Protein AF-A0AAW0H532-F1 (afdb_monomer)

Secondary structure (DSSP, 8-state):
-HHHHS-SB-GGG-B-HHHHHHHHHHHHHHHHHHHHHTT--PPP-HHHHHHHHHS----HHHHHHHHHHHHTS-------PPP---PPP----

Organism: Myodes glareolus (NCBI:txid447135)

Structure (mmCIF, N/CA/C/O backbone):
data_AF-A0AAW0H532-F1
#
_entry.id   AF-A0AAW0H532-F1
#
loop_
_atom_site.group_PDB
_atom_site.id
_atom_site.type_symbol
_atom_site.label_atom_id
_atom_site.label_alt_id
_atom_site.label_comp_id
_atom_site.label_asym_id
_atom_site.label_entity_id
_atom_site.label_seq_id
_atom_site.pdbx_PDB_ins_code
_atom_site.Cartn_x
_atom_site.Cartn_y
_atom_site.Cartn_z
_atom_site.occupancy
_atom_site.B_iso_or_equiv
_atom_site.auth_seq_id
_atom_site.auth_comp_id
_atom_site.auth_asym_id
_atom_site.auth_atom_id
_atom_site.pdbx_PDB_model_num
ATOM 1 N N . MET A 1 1 ? 1.739 3.776 14.460 1.00 74.00 1 MET A N 1
ATOM 2 C CA . MET A 1 1 ? 0.598 3.228 13.689 1.00 74.00 1 MET A CA 1
ATOM 3 C C . MET A 1 1 ? -0.673 3.377 14.509 1.00 74.00 1 MET A C 1
ATOM 5 O O . MET A 1 1 ? -0.583 3.308 15.731 1.00 74.00 1 MET A O 1
ATOM 9 N N . LEU A 1 2 ? -1.830 3.592 13.871 1.00 81.00 2 LEU A N 1
ATOM 10 C CA . LEU A 1 2 ? -3.107 3.775 14.580 1.00 81.00 2 LEU A CA 1
ATOM 11 C C . LEU A 1 2 ? -3.479 2.540 15.423 1.00 81.00 2 LEU A C 1
ATOM 13 O O . LEU A 1 2 ? -3.988 2.678 16.532 1.00 81.00 2 LEU A O 1
ATOM 17 N N . ASP A 1 3 ? -3.101 1.357 14.933 1.00 84.94 3 ASP A N 1
ATOM 18 C CA . ASP A 1 3 ? -3.238 0.075 15.625 1.00 84.94 3 ASP A CA 1
ATOM 19 C C . ASP A 1 3 ? -2.487 0.016 16.970 1.00 84.94 3 ASP A C 1
ATOM 21 O O . ASP A 1 3 ? -3.020 -0.462 17.966 1.00 84.94 3 ASP A O 1
ATOM 25 N N . THR A 1 4 ? -1.285 0.599 17.038 1.00 87.25 4 THR A N 1
ATOM 26 C CA . THR A 1 4 ? -0.458 0.649 18.258 1.00 87.25 4 THR A CA 1
ATOM 27 C C . THR A 1 4 ? -0.912 1.736 19.238 1.00 87.25 4 THR A C 1
ATOM 29 O O . THR A 1 4 ? -0.633 1.658 20.431 1.00 87.25 4 THR A O 1
ATOM 32 N N . ALA A 1 5 ? -1.597 2.771 18.747 1.00 89.31 5 ALA A N 1
ATOM 33 C CA . ALA A 1 5 ? -1.994 3.927 19.550 1.00 89.31 5 ALA A CA 1
ATOM 34 C C . ALA A 1 5 ? -3.310 3.711 20.320 1.00 89.31 5 ALA A C 1
ATOM 36 O O . ALA A 1 5 ? -3.577 4.423 21.288 1.00 89.31 5 ALA A O 1
ATOM 37 N N . MET A 1 6 ? -4.151 2.756 19.900 1.00 91.12 6 MET A N 1
ATOM 38 C CA . MET A 1 6 ? -5.451 2.485 20.519 1.00 91.12 6 MET A CA 1
ATOM 39 C C . MET A 1 6 ? -5.678 0.981 20.701 1.00 91.12 6 MET A C 1
ATOM 41 O O . MET A 1 6 ? -5.465 0.190 19.788 1.00 91.12 6 MET A O 1
ATOM 45 N N . LYS A 1 7 ? -6.175 0.581 21.877 1.00 92.38 7 LYS A N 1
ATOM 46 C CA . LYS A 1 7 ? -6.547 -0.816 22.157 1.00 92.38 7 LYS A CA 1
ATOM 47 C C . LYS A 1 7 ? -7.828 -1.198 21.419 1.00 92.38 7 LYS A C 1
ATOM 49 O O . LYS A 1 7 ? -8.743 -0.379 21.329 1.00 92.38 7 LYS A O 1
ATOM 54 N N . ASP A 1 8 ? -7.923 -2.448 20.968 1.00 92.12 8 ASP A N 1
ATOM 55 C CA . ASP A 1 8 ? -9.139 -2.993 20.337 1.00 92.12 8 ASP A CA 1
ATOM 56 C C . ASP A 1 8 ? -10.323 -3.089 21.292 1.00 92.12 8 ASP A C 1
ATOM 58 O O . ASP A 1 8 ? -11.473 -2.911 20.886 1.00 92.12 8 ASP A O 1
ATOM 62 N N . TYR A 1 9 ? -10.025 -3.336 22.566 1.00 95.00 9 TYR A N 1
ATOM 63 C CA . TYR A 1 9 ? -11.009 -3.494 23.621 1.00 95.00 9 TYR A CA 1
ATOM 64 C C . TYR A 1 9 ? -10.728 -2.539 24.778 1.00 95.00 9 TYR A C 1
ATOM 66 O O . TYR A 1 9 ? -9.578 -2.281 25.148 1.00 95.00 9 TYR A O 1
ATOM 74 N N . LEU A 1 10 ? -11.808 -2.027 25.350 1.00 91.44 10 LEU A N 1
ATOM 75 C CA . LEU A 1 10 ? -11.836 -1.301 26.608 1.00 91.44 10 LEU A CA 1
ATOM 76 C C . LEU A 1 10 ? -12.012 -2.292 27.774 1.00 91.44 10 LEU A C 1
ATOM 78 O O . LEU A 1 10 ? -11.997 -3.515 27.594 1.00 91.44 10 LEU A O 1
ATOM 82 N N . TYR A 1 11 ? -12.163 -1.768 28.991 1.00 92.06 11 TYR A N 1
ATOM 83 C CA . TYR A 1 11 ? -12.429 -2.590 30.171 1.00 92.06 11 TYR A CA 1
ATOM 84 C C . TYR A 1 11 ? -13.678 -3.463 29.971 1.00 92.06 11 TYR A C 1
ATOM 86 O O . TYR A 1 11 ? -14.627 -3.052 29.308 1.00 92.06 11 TYR A O 1
ATOM 94 N N . GLY A 1 12 ? -13.668 -4.684 30.513 1.00 90.25 12 GLY A N 1
ATOM 95 C CA . GLY A 1 12 ? -14.786 -5.622 30.364 1.00 90.25 12 GLY A CA 1
ATOM 96 C C . GLY A 1 12 ? -14.950 -6.218 28.959 1.00 90.25 12 GLY A C 1
ATOM 97 O O . GLY A 1 12 ? -16.024 -6.713 28.645 1.00 90.25 12 GLY A O 1
ATOM 98 N N . ARG A 1 13 ? -13.906 -6.181 28.112 1.00 91.62 13 ARG A N 1
ATOM 99 C CA . ARG A 1 13 ? -13.931 -6.656 26.709 1.00 91.62 13 ARG A CA 1
ATOM 100 C C . ARG A 1 13 ? -14.923 -5.906 25.804 1.00 91.62 13 ARG A C 1
ATOM 102 O O . ARG A 1 13 ? -15.330 -6.432 24.771 1.00 91.62 13 ARG A O 1
ATOM 109 N N . LEU A 1 14 ? -15.286 -4.669 26.144 1.00 93.19 14 LEU A N 1
ATOM 110 C CA . LEU A 1 14 ? -16.095 -3.825 25.261 1.00 93.19 14 LEU A CA 1
ATOM 111 C C . LEU A 1 14 ? -15.277 -3.397 24.038 1.00 93.19 14 LEU A C 1
ATOM 113 O O . LEU A 1 14 ? -14.126 -2.993 24.173 1.00 93.19 14 LEU A O 1
ATOM 117 N N . ILE A 1 15 ? -15.866 -3.444 22.845 1.00 95.12 15 ILE A N 1
ATOM 118 C CA . ILE A 1 15 ? -15.196 -3.032 21.605 1.00 95.12 15 ILE A CA 1
ATOM 119 C C . ILE A 1 15 ? -14.928 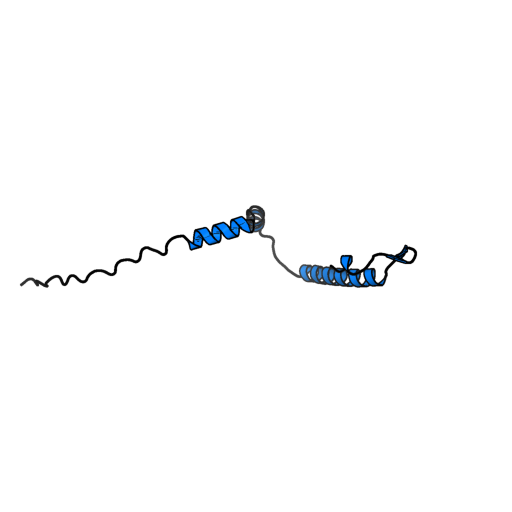-1.522 21.620 1.00 95.12 15 ILE A C 1
ATOM 121 O O . ILE A 1 15 ? -15.811 -0.713 21.916 1.00 95.12 15 ILE A O 1
ATOM 125 N N . ASN A 1 16 ? -13.716 -1.122 21.238 1.00 95.00 16 ASN A N 1
ATOM 126 C CA . ASN A 1 16 ? -13.354 0.281 21.091 1.00 95.00 16 ASN A CA 1
ATOM 127 C C . ASN A 1 16 ? -13.851 0.852 19.748 1.00 95.00 16 ASN A C 1
ATOM 129 O O . ASN A 1 16 ? -13.127 0.884 18.750 1.00 95.00 16 ASN A O 1
ATOM 133 N N . PHE A 1 17 ? -15.089 1.350 19.724 1.00 95.75 17 PHE A N 1
ATOM 134 C CA . PHE A 1 17 ? -15.677 1.968 18.527 1.00 95.75 17 PHE A CA 1
ATOM 135 C C . PHE A 1 17 ? -14.915 3.198 18.021 1.00 95.75 17 PHE A C 1
ATOM 137 O O . PHE A 1 17 ? -14.960 3.490 16.828 1.00 95.75 17 PHE A O 1
ATOM 144 N N . GLN A 1 18 ? -14.193 3.910 18.893 1.00 95.00 18 GLN A N 1
ATOM 145 C CA . GLN A 1 18 ? -13.375 5.047 18.466 1.00 95.00 18 GLN A CA 1
ATOM 146 C C . GLN A 1 18 ? -12.178 4.588 17.630 1.00 95.00 18 GLN A C 1
ATOM 148 O O . GLN A 1 18 ? -11.886 5.211 16.610 1.00 95.00 18 GLN A O 1
ATOM 153 N N . LYS A 1 19 ? -11.532 3.472 18.007 1.00 95.00 19 LYS A N 1
ATOM 154 C CA . LYS A 1 19 ? -10.495 2.841 17.173 1.00 95.00 19 LYS A CA 1
ATOM 155 C C . LYS A 1 19 ? -11.086 2.448 15.817 1.00 95.00 19 LYS A C 1
ATOM 157 O O . LYS A 1 19 ? -10.587 2.893 14.789 1.00 95.00 19 LYS A O 1
ATOM 162 N N . ARG A 1 20 ? -12.214 1.724 15.819 1.00 96.00 20 ARG A N 1
ATOM 163 C CA . ARG A 1 20 ? -12.877 1.256 14.586 1.00 96.00 20 ARG A CA 1
ATOM 164 C C . ARG A 1 20 ? -13.284 2.387 13.646 1.00 96.00 20 ARG A C 1
ATOM 166 O O . ARG A 1 20 ? -13.112 2.257 12.440 1.00 96.00 20 ARG A O 1
ATOM 173 N N . ARG A 1 21 ? -13.776 3.511 14.176 1.00 96.94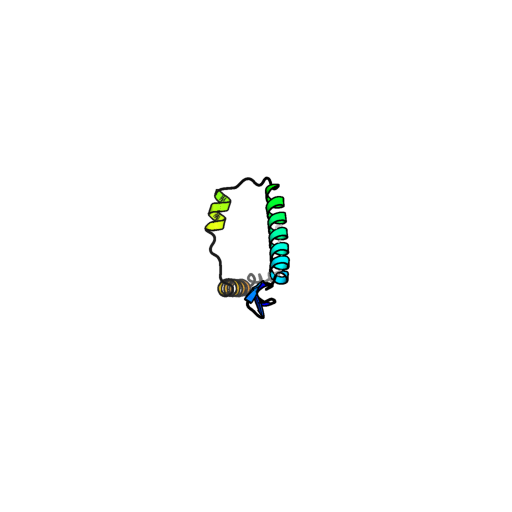 21 ARG A N 1
ATOM 174 C CA . ARG A 1 21 ? -14.136 4.683 13.364 1.00 96.94 21 ARG A CA 1
ATOM 175 C C . ARG A 1 21 ? -12.918 5.300 12.675 1.00 96.94 21 ARG A C 1
ATOM 177 O O . ARG A 1 21 ? -12.987 5.583 11.485 1.00 96.94 21 ARG A O 1
ATOM 184 N N . LYS A 1 22 ? -11.811 5.471 13.401 1.00 95.94 22 LYS A N 1
ATOM 185 C CA . LYS A 1 22 ? -10.571 6.032 12.842 1.00 95.94 22 LYS A CA 1
ATOM 186 C C . LYS A 1 22 ? -9.922 5.102 11.814 1.00 95.94 22 LYS A C 1
ATOM 188 O O . LYS A 1 22 ? -9.441 5.567 10.789 1.00 95.94 22 LYS A O 1
ATOM 193 N N . GLU A 1 23 ? -9.930 3.791 12.056 1.00 95.56 23 GLU A N 1
ATOM 194 C CA . GLU A 1 23 ? -9.470 2.800 11.072 1.00 95.56 23 GLU A CA 1
ATOM 195 C C . GLU A 1 23 ? -10.317 2.838 9.799 1.00 95.56 23 GLU A C 1
ATOM 197 O O . GLU A 1 23 ? -9.784 2.843 8.690 1.00 95.56 23 GLU A O 1
ATOM 202 N N . PHE A 1 24 ? -11.640 2.906 9.962 1.00 96.62 24 PHE A N 1
ATOM 203 C CA . PHE A 1 24 ? -12.563 2.999 8.842 1.00 96.62 24 PHE A CA 1
ATOM 204 C C . PHE A 1 24 ? -12.319 4.251 7.997 1.00 96.62 24 PHE A C 1
ATOM 206 O O . PHE A 1 24 ? -12.346 4.159 6.775 1.00 96.62 24 PHE A O 1
ATOM 213 N N . GLU A 1 25 ? -12.041 5.398 8.618 1.00 96.81 25 GLU A N 1
ATOM 214 C CA . GLU A 1 25 ? -11.748 6.644 7.904 1.00 96.81 25 GLU A CA 1
ATOM 215 C C . GLU A 1 25 ? -10.520 6.511 6.989 1.00 96.81 25 GLU A C 1
ATOM 217 O O . GLU A 1 25 ? -10.580 6.885 5.818 1.00 96.81 25 GLU A O 1
ATOM 222 N N . VAL A 1 26 ? -9.443 5.885 7.474 1.00 96.31 26 VAL A N 1
ATOM 223 C CA . VAL A 1 26 ? -8.246 5.612 6.659 1.00 96.31 26 VAL A CA 1
ATOM 224 C C . VAL A 1 26 ? -8.572 4.661 5.504 1.00 96.31 26 VAL A C 1
ATOM 226 O O . VAL A 1 26 ? -8.178 4.909 4.365 1.00 96.31 26 VAL A O 1
ATOM 229 N N . ILE A 1 27 ? -9.333 3.592 5.761 1.00 97.25 27 ILE A N 1
ATOM 230 C CA . ILE A 1 27 ? -9.761 2.654 4.709 1.00 97.25 27 ILE A CA 1
ATOM 231 C C . ILE A 1 27 ? -10.639 3.363 3.671 1.00 97.25 27 ILE A C 1
ATOM 233 O O . ILE A 1 27 ? -10.496 3.112 2.474 1.00 97.25 27 ILE A O 1
ATOM 237 N N . ALA A 1 28 ? -11.537 4.249 4.102 1.00 97.88 28 ALA A N 1
ATOM 238 C CA . ALA A 1 28 ? -12.389 5.021 3.209 1.00 97.88 28 ALA A CA 1
ATOM 239 C C . ALA A 1 28 ? -11.554 5.931 2.298 1.00 97.88 28 ALA A C 1
ATOM 241 O O . ALA A 1 28 ? -11.791 5.955 1.092 1.00 97.88 28 ALA A O 1
ATOM 242 N N . GLN A 1 29 ? -10.528 6.598 2.836 1.00 97.69 29 GLN A N 1
ATOM 243 C CA . GLN A 1 29 ? -9.593 7.398 2.038 1.00 97.69 29 GLN A CA 1
ATOM 244 C C . GLN A 1 29 ? -8.815 6.543 1.027 1.00 97.69 29 GLN A C 1
ATOM 246 O O . GLN A 1 29 ? -8.730 6.913 -0.143 1.00 97.69 29 GLN A O 1
ATOM 251 N N . ILE A 1 30 ? -8.315 5.371 1.434 1.00 97.88 30 ILE A N 1
ATOM 252 C CA . ILE A 1 30 ? -7.645 4.431 0.518 1.00 97.88 30 ILE A CA 1
ATOM 253 C C . ILE A 1 30 ? -8.591 4.020 -0.615 1.00 97.88 30 ILE A C 1
ATOM 255 O O . ILE A 1 30 ? -8.208 4.069 -1.783 1.00 97.88 30 ILE A O 1
ATOM 259 N N . LYS A 1 31 ? -9.839 3.662 -0.293 1.00 97.75 31 LYS A N 1
ATOM 260 C CA . LYS A 1 31 ? -10.843 3.277 -1.295 1.00 97.75 31 LYS A CA 1
ATOM 261 C C . LYS A 1 31 ? -11.186 4.416 -2.250 1.00 97.75 31 LYS A C 1
ATOM 263 O O . LYS A 1 31 ? -11.365 4.165 -3.437 1.00 97.75 31 LYS A O 1
ATOM 268 N N . LEU A 1 32 ? -11.263 5.653 -1.758 1.00 97.81 32 LEU A N 1
ATOM 269 C CA . LEU A 1 32 ? -11.478 6.827 -2.606 1.00 97.81 32 LEU A CA 1
ATOM 270 C C . LEU A 1 32 ? -10.328 7.009 -3.600 1.00 97.81 32 LEU A C 1
ATOM 272 O O . LEU A 1 32 ? -10.582 7.178 -4.790 1.00 97.81 32 LEU A O 1
ATOM 276 N N . LEU A 1 33 ? -9.078 6.907 -3.139 1.00 97.50 33 LEU A N 1
ATOM 277 C CA . LEU A 1 33 ? -7.904 6.990 -4.011 1.00 97.50 33 LEU A CA 1
ATOM 278 C C . LEU A 1 33 ? -7.887 5.857 -5.043 1.00 97.50 33 LEU A C 1
ATOM 280 O O . LEU A 1 33 ? -7.686 6.112 -6.225 1.00 97.50 33 LEU A O 1
ATOM 284 N N . GLN A 1 34 ? -8.176 4.622 -4.626 1.00 97.44 34 GLN A N 1
ATOM 285 C CA . GLN A 1 34 ? -8.294 3.480 -5.538 1.00 97.44 34 GLN A CA 1
ATOM 286 C C . GLN A 1 34 ? -9.394 3.694 -6.587 1.00 97.44 34 GLN A C 1
ATOM 288 O O . GLN A 1 34 ? -9.179 3.420 -7.764 1.00 97.44 34 GLN A O 1
ATOM 293 N N . SER A 1 35 ? -10.551 4.229 -6.186 1.00 96.31 35 SER A N 1
ATOM 294 C CA . SER A 1 35 ? -11.634 4.558 -7.117 1.00 96.31 35 SER A CA 1
ATOM 295 C C . SER A 1 35 ? -11.234 5.656 -8.100 1.00 96.31 35 SER A C 1
ATOM 297 O O . SER A 1 35 ? -11.605 5.577 -9.266 1.00 96.31 35 SER A O 1
ATOM 299 N N . ALA A 1 36 ? -10.487 6.668 -7.656 1.00 95.44 36 ALA A N 1
ATOM 300 C CA . ALA A 1 36 ? -9.963 7.703 -8.543 1.00 95.44 36 ALA A CA 1
ATOM 301 C 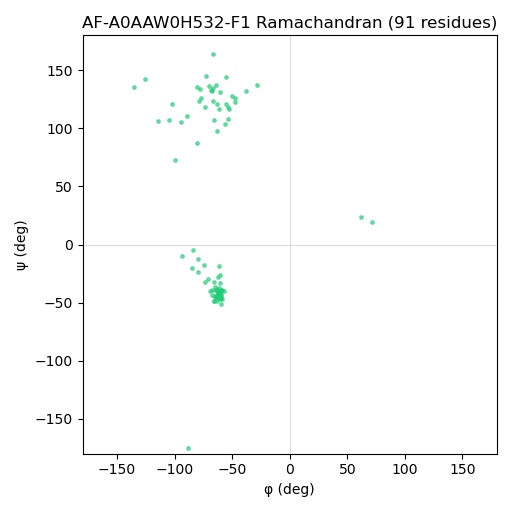C . ALA A 1 36 ? -8.963 7.116 -9.553 1.00 95.44 36 ALA A C 1
ATOM 303 O O . ALA A 1 36 ? -8.982 7.492 -10.724 1.00 95.44 36 ALA A O 1
ATOM 304 N N . CYS A 1 37 ? -8.153 6.137 -9.136 1.00 94.75 37 CYS A N 1
ATOM 305 C CA . CYS A 1 37 ? -7.222 5.453 -10.029 1.00 94.75 37 CYS A CA 1
ATOM 306 C C . CYS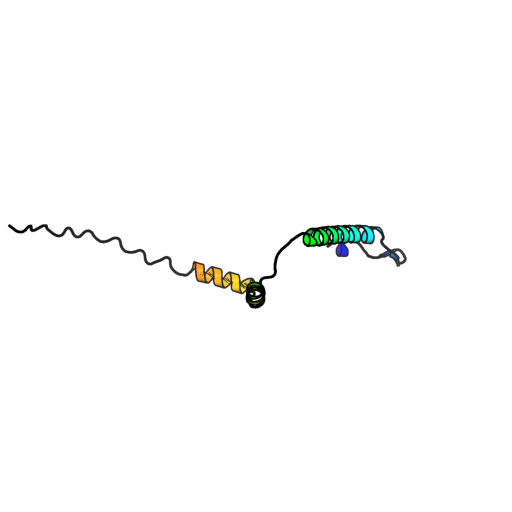 A 1 37 ? -7.913 4.692 -11.171 1.00 94.75 37 CYS A C 1
ATOM 308 O O . CYS A 1 37 ? -7.330 4.578 -12.246 1.00 94.75 37 CYS A O 1
ATOM 310 N N . ASN A 1 38 ? -9.154 4.225 -10.992 1.00 90.62 38 ASN A N 1
ATOM 311 C CA . ASN A 1 38 ? -9.915 3.571 -12.068 1.00 90.62 38 ASN A CA 1
ATOM 312 C C . ASN A 1 38 ? -10.169 4.494 -13.270 1.00 90.62 38 ASN A C 1
ATOM 314 O O . ASN A 1 38 ? -10.497 4.019 -14.353 1.00 90.62 38 ASN A O 1
ATOM 318 N N . ASN A 1 39 ? -10.035 5.807 -13.084 1.00 92.44 39 ASN A N 1
ATOM 319 C CA . ASN A 1 39 ? -10.222 6.789 -14.139 1.00 92.44 39 ASN A CA 1
ATOM 320 C C . ASN A 1 39 ? -8.963 6.998 -15.002 1.00 92.44 39 ASN A C 1
ATOM 322 O O . ASN A 1 39 ? -9.017 7.753 -15.976 1.00 92.44 39 ASN A O 1
ATOM 326 N N . TYR A 1 40 ? -7.836 6.360 -14.661 1.00 92.50 40 TYR A N 1
ATOM 327 C CA . TYR A 1 40 ? -6.638 6.374 -15.492 1.00 92.50 40 TYR A CA 1
ATOM 328 C C . TYR A 1 40 ? -6.783 5.412 -16.673 1.00 92.50 40 TYR A C 1
ATOM 330 O O . TYR A 1 40 ? -7.007 4.218 -16.502 1.00 92.50 40 TYR A O 1
ATOM 338 N N . SER A 1 41 ? -6.574 5.929 -17.882 1.00 91.38 41 SER A N 1
ATOM 339 C CA . SER A 1 41 ? -6.511 5.133 -19.110 1.00 91.38 41 SER A CA 1
ATOM 340 C C . SER A 1 41 ? -5.052 4.891 -19.501 1.00 91.38 41 SER A C 1
ATOM 342 O O . SER A 1 41 ? -4.543 5.502 -20.440 1.00 91.38 41 SER A O 1
ATOM 344 N N . ILE A 1 42 ? -4.366 4.027 -18.751 1.00 91.50 42 ILE A N 1
ATOM 345 C CA . ILE A 1 42 ? -2.986 3.610 -19.040 1.00 91.50 42 ILE A CA 1
ATOM 346 C C . ILE A 1 42 ? -3.038 2.216 -19.668 1.00 91.50 42 ILE A C 1
ATOM 348 O O . ILE A 1 42 ? -3.545 1.279 -19.054 1.00 91.50 42 ILE A O 1
ATOM 352 N N . ALA A 1 43 ? -2.522 2.076 -20.890 1.00 93.25 43 ALA A N 1
ATOM 353 C CA . ALA A 1 43 ? -2.408 0.778 -21.546 1.00 93.25 43 ALA A CA 1
ATOM 354 C C . ALA A 1 43 ? -1.199 0.007 -20.981 1.00 93.25 43 ALA A C 1
ATOM 356 O O . ALA A 1 43 ? -0.123 0.596 -20.848 1.00 93.25 43 ALA A O 1
ATOM 357 N N . PRO A 1 44 ? -1.343 -1.287 -20.643 1.00 90.69 44 PRO A N 1
ATOM 358 C CA . PRO A 1 44 ? -0.215 -2.090 -20.198 1.00 90.69 44 PRO A CA 1
ATOM 359 C C . PRO A 1 44 ? 0.766 -2.321 -21.352 1.00 90.69 44 PRO A C 1
ATOM 361 O O . PRO A 1 44 ? 0.376 -2.713 -22.451 1.00 90.69 44 PRO A O 1
ATOM 364 N N . GLU A 1 45 ? 2.052 -2.109 -21.084 1.00 96.12 45 GLU A N 1
ATOM 365 C CA . GLU A 1 45 ? 3.138 -2.465 -21.993 1.00 96.12 45 GLU A CA 1
ATOM 366 C C . GLU A 1 45 ? 3.838 -3.723 -21.466 1.00 96.12 45 GLU A C 1
ATOM 368 O O . GLU A 1 45 ? 4.559 -3.691 -20.466 1.00 96.12 45 GLU A O 1
ATOM 373 N N . GLU A 1 46 ? 3.605 -4.853 -22.134 1.00 95.81 46 GLU A N 1
ATOM 374 C CA . GLU A 1 46 ? 4.050 -6.170 -21.660 1.00 95.81 46 GLU A CA 1
ATOM 375 C C . GLU A 1 46 ? 5.575 -6.281 -21.539 1.00 95.81 46 GLU A C 1
ATOM 377 O O . GLU A 1 46 ? 6.083 -6.833 -20.561 1.00 95.81 46 GLU A O 1
ATOM 382 N N . LEU A 1 47 ? 6.318 -5.708 -22.494 1.00 96.50 47 LEU A N 1
ATOM 383 C CA . LEU A 1 47 ? 7.784 -5.715 -22.476 1.00 96.50 47 LEU A CA 1
ATOM 384 C C . LEU A 1 47 ? 8.334 -4.914 -21.296 1.00 96.50 47 LEU A C 1
ATOM 386 O O . LEU A 1 47 ? 9.208 -5.401 -20.577 1.00 96.50 47 LEU A O 1
ATOM 390 N N . PHE A 1 48 ? 7.779 -3.725 -21.053 1.00 95.94 48 PHE A N 1
ATOM 391 C CA . PHE A 1 48 ? 8.131 -2.913 -19.894 1.00 95.94 48 PHE A CA 1
ATOM 392 C C . PHE A 1 48 ? 7.812 -3.650 -18.590 1.00 95.94 48 PHE A C 1
ATOM 394 O O . PHE A 1 48 ? 8.655 -3.721 -17.699 1.00 95.94 48 PHE A O 1
ATOM 401 N N . GLY A 1 49 ? 6.626 -4.257 -18.487 1.00 95.31 49 GLY A N 1
ATOM 402 C CA . GLY A 1 49 ? 6.227 -5.022 -17.307 1.00 95.31 49 GLY A CA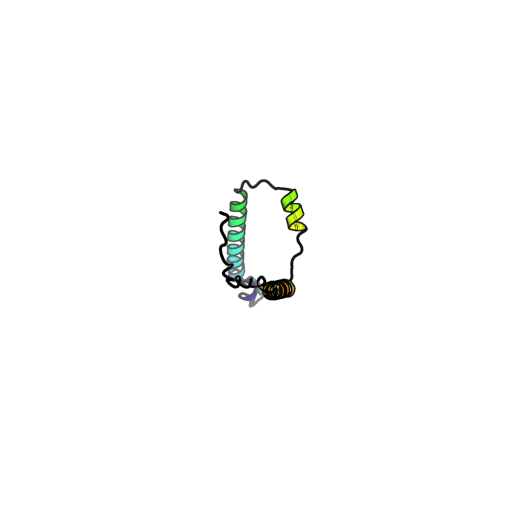 1
ATOM 403 C C . GLY A 1 49 ? 7.143 -6.219 -17.031 1.00 95.31 49 GLY A C 1
ATOM 404 O O . GLY A 1 49 ? 7.497 -6.468 -15.877 1.00 95.31 49 GLY A O 1
ATOM 405 N N . ALA A 1 50 ? 7.547 -6.949 -18.073 1.00 96.38 50 ALA A N 1
AT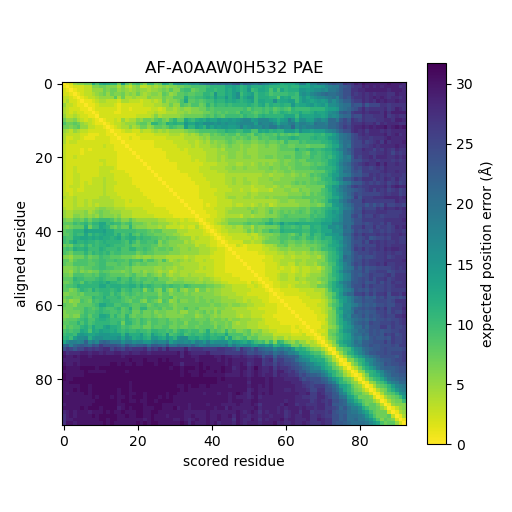OM 406 C CA . ALA A 1 50 ? 8.484 -8.065 -17.961 1.00 96.38 50 ALA A CA 1
ATOM 407 C C . ALA A 1 50 ? 9.880 -7.597 -17.523 1.00 96.38 50 ALA A C 1
ATOM 409 O O . ALA A 1 50 ? 10.426 -8.141 -16.563 1.00 96.38 50 ALA A O 1
ATOM 410 N N . TRP A 1 51 ? 10.420 -6.559 -18.167 1.00 96.88 51 TRP A N 1
ATOM 411 C CA . TRP A 1 51 ? 11.705 -5.958 -17.800 1.00 96.88 51 TRP A CA 1
ATOM 412 C C . TRP A 1 51 ? 11.705 -5.424 -16.361 1.00 96.88 51 TRP A C 1
ATOM 414 O O . TRP A 1 51 ? 12.612 -5.730 -15.590 1.00 96.88 51 TRP A O 1
ATOM 424 N N . PHE A 1 52 ? 10.658 -4.693 -15.967 1.00 95.94 52 PHE A N 1
ATOM 425 C CA . PHE A 1 52 ? 10.541 -4.105 -14.633 1.00 95.94 52 PHE A CA 1
ATOM 426 C C . PHE A 1 52 ? 10.491 -5.173 -13.534 1.00 95.94 52 PHE A C 1
ATOM 428 O O . PHE A 1 52 ? 11.116 -5.014 -12.489 1.00 95.94 52 PHE A O 1
ATOM 435 N N . ARG A 1 53 ? 9.785 -6.288 -13.772 1.00 95.50 53 ARG A N 1
ATOM 436 C CA . ARG A 1 53 ? 9.737 -7.424 -12.833 1.00 95.50 53 ARG A CA 1
ATOM 437 C C . ARG A 1 53 ? 11.045 -8.212 -12.768 1.00 95.50 53 ARG A C 1
ATOM 439 O O . ARG A 1 53 ? 11.329 -8.793 -11.727 1.00 95.50 53 ARG A O 1
ATOM 446 N N . ALA A 1 54 ? 11.806 -8.256 -13.860 1.00 96.25 54 ALA A N 1
ATOM 447 C CA . ALA A 1 54 ? 13.091 -8.949 -13.926 1.00 96.25 54 ALA A CA 1
ATOM 448 C C . ALA A 1 54 ? 14.252 -8.142 -13.314 1.00 96.25 54 ALA A C 1
ATOM 450 O O . ALA A 1 54 ? 15.330 -8.694 -13.107 1.00 96.25 54 ALA A O 1
ATOM 451 N N . MET A 1 55 ? 14.056 -6.849 -13.038 1.00 95.69 55 MET A N 1
ATOM 452 C CA . MET A 1 55 ? 15.088 -5.992 -12.462 1.00 95.69 55 MET A CA 1
ATOM 453 C C . MET A 1 55 ? 15.436 -6.421 -11.029 1.00 95.69 55 MET A C 1
ATOM 455 O O . MET A 1 55 ? 14.578 -6.452 -10.144 1.00 95.69 55 MET A O 1
ATOM 459 N N . GLU A 1 56 ? 16.715 -6.707 -10.789 1.00 94.38 56 GLU A N 1
ATOM 460 C CA . GLU A 1 56 ? 17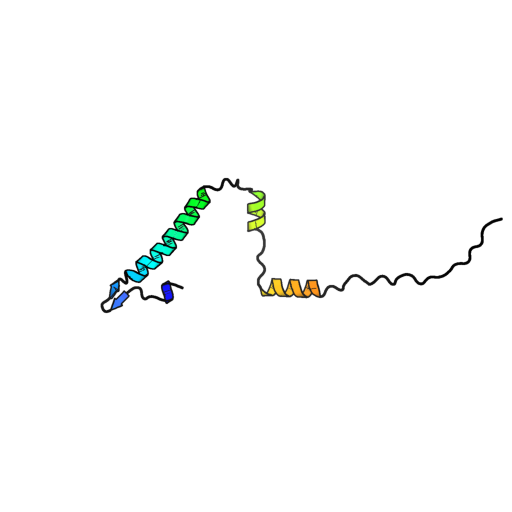.227 -7.030 -9.459 1.00 94.38 56 GLU A CA 1
ATOM 461 C C . GLU A 1 56 ? 17.168 -5.804 -8.537 1.00 94.38 56 GLU A C 1
ATOM 463 O O . GLU A 1 56 ? 17.578 -4.696 -8.897 1.00 94.38 56 GLU A O 1
ATOM 468 N N . ARG A 1 57 ? 16.643 -5.997 -7.323 1.00 94.62 57 ARG A N 1
ATOM 469 C CA . ARG A 1 57 ? 16.609 -4.952 -6.299 1.00 94.62 57 ARG A CA 1
ATOM 470 C C . ARG A 1 57 ? 17.881 -5.015 -5.473 1.00 94.62 57 ARG A C 1
ATOM 472 O O . ARG A 1 57 ? 18.034 -5.917 -4.658 1.00 94.62 57 ARG A O 1
ATOM 479 N N . LEU A 1 58 ? 18.724 -4.004 -5.631 1.00 95.75 58 LEU A N 1
ATOM 480 C CA . LEU A 1 58 ? 19.880 -3.806 -4.767 1.00 95.75 58 LEU A CA 1
ATOM 481 C C . LEU A 1 58 ? 19.432 -3.531 -3.327 1.00 95.75 58 LEU A C 1
ATOM 483 O O . LEU A 1 58 ? 18.506 -2.746 -3.083 1.00 95.75 58 LEU A O 1
ATOM 487 N N . SER A 1 59 ? 20.117 -4.143 -2.370 1.00 96.62 59 SER A N 1
ATOM 488 C CA . SER A 1 59 ? 20.055 -3.746 -0.968 1.00 96.62 59 SER A CA 1
ATOM 489 C C . SER A 1 59 ? 20.663 -2.355 -0.767 1.00 96.62 59 SER A C 1
ATOM 491 O O . SER A 1 59 ? 21.413 -1.834 -1.598 1.00 96.62 59 SER A O 1
ATOM 493 N N . GLU A 1 60 ? 20.369 -1.749 0.382 1.00 96.12 60 GLU A N 1
ATOM 494 C CA . GLU A 1 60 ? 20.956 -0.462 0.757 1.00 96.12 60 GLU A CA 1
ATOM 495 C C . GLU A 1 60 ? 22.495 -0.521 0.775 1.00 96.12 60 GLU A C 1
ATOM 497 O O . GLU A 1 60 ? 23.154 0.389 0.273 1.00 96.12 60 GLU A O 1
ATOM 502 N N . ALA A 1 61 ? 23.070 -1.625 1.265 1.00 95.94 61 ALA A N 1
ATOM 503 C CA . ALA A 1 61 ? 24.516 -1.827 1.318 1.00 95.94 61 ALA A CA 1
ATOM 504 C C . ALA A 1 61 ? 25.147 -1.962 -0.078 1.00 95.94 61 ALA A C 1
ATOM 506 O O . ALA A 1 61 ? 26.178 -1.349 -0.348 1.00 95.94 61 ALA A O 1
ATOM 507 N N . GLU A 1 62 ? 24.529 -2.720 -0.987 1.00 95.38 62 GLU A N 1
ATOM 508 C CA . GLU A 1 62 ? 25.011 -2.861 -2.370 1.00 95.38 62 GLU A CA 1
ATOM 509 C C . GLU A 1 62 ? 24.936 -1.533 -3.120 1.00 95.38 62 GLU A C 1
ATOM 511 O O . GLU A 1 62 ? 25.908 -1.127 -3.758 1.00 95.38 62 GLU A O 1
ATOM 516 N N . SER A 1 63 ? 23.822 -0.808 -2.981 1.00 94.75 63 SER A N 1
ATOM 517 C CA . SER A 1 63 ? 23.681 0.529 -3.558 1.00 94.75 63 SER A CA 1
ATOM 518 C C . SER A 1 63 ? 24.725 1.502 -3.002 1.00 94.75 63 SER A C 1
ATOM 520 O O . SER A 1 63 ? 25.250 2.327 -3.755 1.00 94.75 63 SER A O 1
ATOM 522 N N . TYR A 1 64 ? 25.025 1.431 -1.703 1.00 94.00 64 TYR A N 1
ATOM 523 C CA . TYR A 1 64 ? 26.050 2.261 -1.076 1.00 94.00 64 TYR A CA 1
ATOM 524 C C . TYR A 1 64 ? 27.444 1.926 -1.613 1.00 94.00 64 TYR A C 1
ATOM 526 O O . TYR A 1 64 ? 28.169 2.822 -2.046 1.00 94.00 64 TYR A O 1
ATOM 534 N N . ASN A 1 65 ? 27.795 0.641 -1.665 1.00 93.88 65 ASN A N 1
ATOM 535 C CA . ASN A 1 65 ? 29.091 0.184 -2.157 1.00 93.88 65 ASN A CA 1
ATOM 536 C C . ASN A 1 65 ? 29.304 0.544 -3.630 1.00 93.88 65 ASN A C 1
ATOM 538 O O . ASN A 1 65 ? 30.372 1.047 -3.970 1.00 93.88 65 ASN A O 1
ATOM 542 N N . LEU A 1 66 ? 28.283 0.376 -4.479 1.00 91.00 66 LEU A N 1
ATOM 543 C CA . LEU A 1 66 ? 28.334 0.791 -5.885 1.00 91.00 66 LEU A CA 1
ATOM 544 C C . LEU A 1 66 ? 28.537 2.301 -6.029 1.00 91.00 66 LEU A C 1
ATOM 546 O O . LEU A 1 66 ? 29.342 2.749 -6.846 1.00 91.00 66 LEU A O 1
ATOM 550 N N . ARG A 1 67 ? 27.840 3.104 -5.216 1.00 91.38 67 ARG A N 1
ATOM 551 C CA . ARG A 1 67 ? 28.021 4.560 -5.205 1.00 91.38 67 ARG A CA 1
ATOM 552 C C . ARG A 1 67 ? 29.453 4.935 -4.829 1.00 91.38 67 ARG A C 1
ATOM 554 O O . ARG A 1 67 ? 30.052 5.771 -5.503 1.00 91.38 67 ARG A O 1
ATOM 561 N N . VAL A 1 68 ? 29.998 4.320 -3.779 1.00 90.06 68 VAL A N 1
ATOM 562 C CA . VAL A 1 68 ? 31.375 4.561 -3.330 1.00 90.06 68 VAL A CA 1
ATOM 563 C C . VAL A 1 68 ? 32.366 4.133 -4.410 1.00 90.06 68 VAL A C 1
ATOM 565 O O . VAL A 1 68 ? 33.213 4.940 -4.790 1.00 90.06 68 VAL A O 1
ATOM 568 N N . SER A 1 69 ? 32.221 2.934 -4.981 1.00 88.38 69 SER A N 1
ATOM 569 C CA . SER A 1 69 ? 33.109 2.448 -6.043 1.00 88.38 69 SER A CA 1
ATOM 570 C C . SER A 1 69 ? 33.065 3.327 -7.291 1.00 88.38 69 SER A C 1
ATOM 572 O O . SER A 1 69 ? 34.104 3.577 -7.896 1.00 88.38 69 SER A O 1
ATOM 574 N N . TRP A 1 70 ? 31.889 3.849 -7.654 1.00 81.38 70 TRP A N 1
ATOM 575 C CA . TRP A 1 70 ? 31.744 4.741 -8.806 1.00 81.38 70 TRP A CA 1
ATOM 576 C C . TRP A 1 70 ? 32.313 6.139 -8.547 1.00 81.38 70 TRP A C 1
ATOM 578 O O . TRP A 1 70 ? 32.877 6.751 -9.448 1.00 81.38 70 TRP A O 1
ATOM 588 N N . SER A 1 71 ? 32.240 6.622 -7.302 1.00 78.81 71 SER A N 1
ATOM 589 C CA . SER A 1 71 ? 32.874 7.881 -6.886 1.00 78.81 71 SER A CA 1
ATOM 590 C C . SER A 1 71 ? 34.399 7.796 -6.739 1.00 78.81 71 SER A C 1
ATOM 592 O O . SER A 1 71 ? 35.064 8.829 -6.723 1.00 78.81 71 SER A O 1
ATOM 594 N N . LEU A 1 72 ? 34.946 6.580 -6.631 1.00 66.00 72 LEU A N 1
ATOM 595 C CA . LEU A 1 72 ? 36.380 6.320 -6.492 1.00 66.00 72 LEU A CA 1
ATOM 596 C C . LEU A 1 72 ? 37.077 6.052 -7.839 1.00 66.00 72 LEU A C 1
ATOM 598 O O . LEU A 1 72 ? 38.305 5.989 -7.879 1.00 66.00 72 LEU A O 1
ATOM 602 N N . HIS A 1 73 ? 36.324 5.887 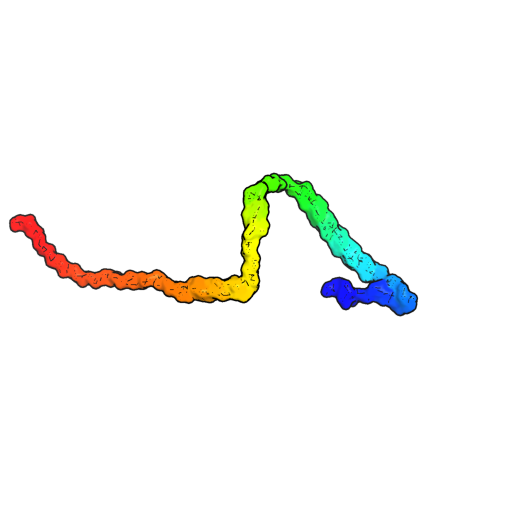-8.936 1.00 59.19 73 HIS A N 1
ATOM 603 C CA . HIS A 1 73 ? 36.912 5.800 -10.272 1.00 59.19 73 HIS A CA 1
ATOM 604 C C . HIS A 1 73 ? 37.603 7.140 -10.572 1.00 59.19 73 HIS A C 1
ATOM 606 O O . HIS A 1 73 ? 36.939 8.179 -10.510 1.00 59.19 73 HIS A O 1
ATOM 612 N N . PRO A 1 74 ? 38.922 7.164 -10.846 1.00 56.59 74 PRO A N 1
ATOM 613 C CA . PRO A 1 74 ? 39.652 8.413 -10.953 1.00 56.59 74 PRO A CA 1
ATOM 614 C C . PRO A 1 74 ? 39.043 9.247 -12.077 1.00 56.59 74 PRO A C 1
ATOM 616 O O . PRO A 1 74 ? 38.815 8.754 -13.187 1.00 56.59 74 PRO A O 1
ATOM 619 N N . SER A 1 75 ? 38.774 10.516 -11.764 1.00 58.12 75 SER A N 1
ATOM 620 C CA . SER A 1 75 ? 38.585 11.574 -12.748 1.00 58.12 75 SER A CA 1
ATOM 621 C C . SER A 1 75 ? 39.567 11.350 -13.893 1.00 58.12 75 SER A C 1
ATOM 623 O O . SER A 1 75 ? 40.740 11.070 -13.642 1.00 58.12 75 SER A O 1
ATOM 625 N N . GLN A 1 76 ? 39.056 11.420 -15.123 1.00 56.12 76 GLN A N 1
ATOM 626 C CA . GLN A 1 76 ? 39.805 11.334 -16.378 1.00 56.12 76 GLN A CA 1
ATOM 627 C C . GLN A 1 76 ? 41.251 11.835 -16.218 1.00 56.12 76 GLN A C 1
ATOM 629 O O . GLN A 1 76 ? 41.441 12.876 -15.579 1.00 56.12 76 GLN A O 1
ATOM 634 N N . PRO A 1 77 ? 42.266 11.156 -16.792 1.00 41.56 77 PRO A N 1
ATOM 635 C CA . PRO A 1 77 ? 43.634 11.644 -16.709 1.00 41.56 77 PRO A CA 1
ATOM 636 C C . PRO A 1 77 ? 43.647 13.083 -17.219 1.00 41.56 77 PRO A C 1
ATOM 638 O O . PRO A 1 77 ? 43.275 13.338 -18.365 1.00 41.56 77 PRO A O 1
ATOM 641 N N . ALA A 1 78 ? 44.020 14.022 -16.346 1.00 48.53 78 ALA A N 1
ATOM 642 C CA . ALA A 1 78 ? 44.249 15.398 -16.736 1.00 48.53 78 ALA A CA 1
ATOM 643 C C . ALA A 1 78 ? 45.255 15.356 -17.886 1.00 48.53 78 ALA A C 1
ATOM 645 O O . ALA A 1 78 ? 46.420 15.008 -17.691 1.00 48.53 78 ALA A O 1
ATOM 646 N N . THR A 1 79 ? 44.787 15.634 -19.101 1.00 46.19 79 THR A N 1
ATOM 647 C CA . THR A 1 79 ? 45.663 15.784 -20.254 1.00 46.19 79 THR A CA 1
ATOM 648 C C . THR A 1 79 ? 46.680 16.859 -19.884 1.00 46.19 79 THR A C 1
ATOM 650 O O . THR A 1 79 ? 46.256 17.977 -19.565 1.00 46.19 79 THR A O 1
ATOM 653 N N . PRO A 1 80 ? 47.993 16.580 -19.885 1.00 40.84 80 PRO A N 1
ATOM 654 C CA . PRO A 1 80 ? 48.961 17.640 -19.706 1.00 40.84 80 PRO A CA 1
ATOM 655 C C . PRO A 1 80 ? 48.843 18.536 -20.937 1.00 40.84 80 PRO A C 1
ATOM 657 O O . PRO A 1 80 ? 49.189 18.139 -22.050 1.00 40.84 80 PRO A O 1
ATOM 660 N N . SER A 1 81 ? 48.264 19.721 -20.728 1.00 42.03 81 SER A N 1
ATOM 661 C CA . SER A 1 81 ? 48.206 20.794 -21.714 1.00 42.03 81 SER A CA 1
ATOM 662 C C . SER A 1 81 ? 49.598 20.966 -22.311 1.00 42.03 81 SER A C 1
ATOM 664 O O . SER A 1 81 ? 50.582 21.118 -21.583 1.00 42.03 81 SER A O 1
ATOM 666 N N . GLY A 1 82 ? 49.671 20.829 -23.635 1.00 40.16 82 GLY A N 1
ATOM 667 C CA . GLY A 1 82 ? 50.909 20.713 -24.382 1.00 40.16 82 GLY A CA 1
ATOM 668 C C . GLY A 1 82 ? 51.903 21.810 -24.022 1.00 40.16 82 GLY A C 1
ATOM 669 O O . GLY A 1 82 ? 51.608 23.003 -24.093 1.00 40.16 82 GLY A O 1
ATOM 670 N N . ALA A 1 83 ? 53.116 21.386 -23.678 1.00 39.28 83 ALA A N 1
ATOM 671 C CA . ALA A 1 83 ? 54.274 22.255 -23.681 1.00 39.28 83 ALA A CA 1
ATOM 672 C C . ALA A 1 83 ? 54.367 22.940 -25.055 1.00 39.28 83 ALA A C 1
ATOM 674 O O . ALA A 1 83 ? 54.564 22.276 -26.076 1.00 39.28 83 ALA A O 1
ATOM 675 N N . ARG A 1 84 ? 54.235 24.272 -25.081 1.00 42.34 84 ARG A N 1
ATOM 676 C CA . ARG A 1 84 ? 54.626 25.096 -26.230 1.00 42.34 84 ARG A CA 1
ATOM 677 C C . ARG A 1 84 ? 56.091 24.808 -26.536 1.00 42.34 84 ARG A C 1
ATOM 679 O O . ARG A 1 84 ? 56.979 25.315 -25.857 1.00 42.34 84 ARG A O 1
ATOM 686 N N . LYS A 1 85 ? 56.349 24.035 -27.585 1.00 41.12 85 LYS A N 1
ATOM 687 C CA . LYS A 1 85 ? 57.599 24.139 -28.330 1.00 41.12 85 LYS A CA 1
ATOM 688 C C . LYS A 1 85 ? 57.313 25.077 -29.493 1.00 41.12 85 LYS A C 1
ATOM 690 O O . LYS A 1 85 ? 56.604 24.711 -30.421 1.00 41.12 85 LYS A O 1
ATOM 695 N N . HIS A 1 86 ? 57.810 26.308 -29.395 1.00 38.94 86 HIS A N 1
ATOM 696 C CA . HIS A 1 86 ? 57.945 27.184 -30.553 1.00 38.94 86 HIS A CA 1
ATOM 697 C C . HIS A 1 86 ? 58.932 26.511 -31.513 1.00 38.94 86 HIS A C 1
ATOM 699 O O . HIS A 1 86 ? 60.144 26.579 -31.318 1.00 38.94 86 HIS A O 1
ATOM 705 N N . SER A 1 87 ? 58.413 25.804 -32.512 1.00 42.06 87 SER A N 1
ATOM 706 C CA . SER A 1 87 ? 59.179 25.372 -33.674 1.00 42.06 87 SER A CA 1
ATOM 707 C C . SER A 1 87 ? 59.315 26.551 -34.634 1.00 42.06 87 SER A C 1
ATOM 709 O O . SER A 1 87 ? 58.342 27.180 -35.045 1.00 42.06 87 SER A O 1
ATOM 711 N N . HIS A 1 88 ? 60.572 26.859 -34.923 1.00 39.97 88 HIS A N 1
ATOM 712 C CA . HIS A 1 88 ? 61.072 27.830 -35.882 1.00 39.97 88 HIS A CA 1
ATOM 713 C C . HIS A 1 88 ? 60.371 27.691 -37.243 1.00 39.97 88 HIS A C 1
ATOM 715 O O . HIS A 1 88 ? 60.346 26.615 -37.833 1.00 39.97 88 HIS A O 1
ATOM 721 N N . CYS A 1 89 ? 59.814 28.797 -37.736 1.00 39.19 89 CYS A N 1
ATOM 722 C CA . CYS A 1 89 ? 59.305 28.917 -39.097 1.00 39.19 89 CYS A CA 1
ATOM 723 C C . CYS A 1 89 ? 60.505 29.008 -40.057 1.00 39.19 89 CYS A C 1
ATOM 725 O O . CYS A 1 89 ? 61.300 29.941 -39.929 1.00 39.19 89 CYS A O 1
ATOM 727 N N . GLN A 1 90 ? 60.656 28.053 -40.974 1.00 39.56 90 GLN A N 1
ATOM 728 C CA . GLN A 1 90 ? 61.396 28.235 -42.224 1.00 39.56 90 GLN A CA 1
ATOM 729 C C . GLN A 1 90 ? 60.369 28.114 -43.347 1.00 39.56 90 GLN A C 1
ATOM 731 O O . GLN A 1 90 ? 59.836 27.034 -43.598 1.00 39.56 90 GLN A O 1
ATOM 736 N N . ALA A 1 91 ? 60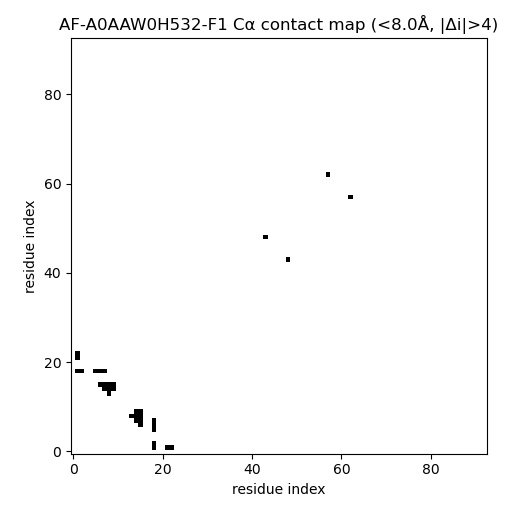.037 29.254 -43.950 1.00 40.31 91 ALA A N 1
ATOM 737 C CA . ALA A 1 91 ? 59.285 29.307 -45.189 1.00 40.31 91 ALA A CA 1
ATOM 738 C C . ALA A 1 91 ? 60.255 29.059 -46.349 1.00 40.31 91 ALA A C 1
ATOM 740 O O . ALA A 1 91 ? 61.362 29.594 -46.364 1.00 40.31 91 ALA A O 1
ATOM 741 N N . LEU A 1 92 ? 59.814 28.213 -47.273 1.00 38.28 92 LEU A N 1
ATOM 742 C CA . LEU A 1 92 ? 60.378 28.049 -48.602 1.00 38.28 92 LEU A CA 1
ATOM 743 C C . LEU A 1 92 ? 60.259 29.371 -49.367 1.00 38.28 92 LEU A C 1
ATOM 745 O O . LEU A 1 92 ? 59.138 29.803 -49.623 1.00 38.28 92 LEU A O 1
ATOM 749 N N . GLU A 1 93 ? 61.404 29.950 -49.717 1.00 37.97 93 GLU A N 1
ATOM 750 C CA . GLU A 1 93 ? 61.750 30.523 -51.029 1.00 37.97 93 GLU A CA 1
ATOM 751 C C . GLU A 1 93 ? 63.279 30.571 -51.156 1.00 37.97 93 GLU A C 1
ATOM 753 O O . GLU A 1 93 ? 63.942 31.020 -50.191 1.00 37.97 93 GLU A O 1
#

pLDDT: mean 82.03, std 21.26, range [37.97, 97.88]

Solvent-accessible surface area (backbone atoms only — not comparable to full-atom values): 6115 Å² total; per-residue (Å²): 106,74,74,80,74,44,61,70,49,47,82,94,75,38,73,30,62,68,50,52,52,56,53,46,52,54,52,50,52,51,51,50,54,54,58,56,54,70,74,60,90,76,81,87,53,68,69,59,54,52,52,62,70,67,55,82,81,71,50,74,67,55,51,48,51,52,51,51,55,61,71,63,53,75,75,73,81,77,73,78,77,75,79,85,72,88,75,82,89,78,78,93,128

Sequence (93 aa):
MLDTAMKDYLYGRLINFQKRRKEFEVIAQIKLLQSACNNYSIAPEELFGAWFRAMERLSEAESYNLRVSWSLHPSQPATPSGARKHSHCQALE

Mean predicted aligned error: 13.46 Å

Radius of gyration: 32.89 Å; Cα contacts (8 Å, |Δi|>4): 17; chains: 1; bounding box: 78×40×81 Å

Nearest PDB structures (foldseek):
  4jgw-assembly2_B  TM=8.039E-01  e=6.571E-04  Mus musculus
  4jgw-assembly1_A  TM=8.159E-01  e=8.176E-04  Mus musculus
  5cm9-assembly2_B  TM=7.916E-01  e=1.177E-03  Mus musculus
  5cm9-assembly1_A  TM=7.931E-01  e=1.177E-03  Mus musculus
  6axg-assembly6_K  TM=6.920E-01  e=1.479E+00  Homo sapiens

Foldseek 3Di:
DLPVVDDQADPPRHGDVVSVVVVVVVVVVVVVVVVVCVPDPDDDDVVCVVVVVPDDDDDPVRVVVVVVVVVPPDDDPPDPDDDDDPDDDDDDD

InterPro domains:
  IPR023578 Ras guanine nucleotide exchange factor domain superfamily [SSF48366] (1-80)
  IPR036964 Ras guanine-nucleotide exchange factor, catalytic domain superfamily [G3DSA:1.10.840.10] (1-74)